Protein AF-A0A2S6G026-F1 (afdb_monomer)

Foldseek 3Di:
DDDDDDDDPDDPDDCPPPDDWDFDWDADPVHRVPIDTDDTCNPDPVNVPPPPVVVPPPPPPDDD

Radius of gyration: 19.78 Å; Cα contacts (8 Å, |Δi|>4): 42; chains: 1; bounding box: 34×36×56 Å

Structure (mmCIF, N/CA/C/O backbone):
data_AF-A0A2S6G026-F1
#
_entry.id   AF-A0A2S6G026-F1
#
loop_
_atom_site.group_PDB
_atom_site.id
_atom_site.type_symbol
_atom_site.label_atom_id
_atom_site.label_alt_id
_atom_site.label_comp_id
_atom_site.label_asym_id
_atom_site.label_entity_id
_atom_site.label_seq_id
_atom_site.pdbx_PDB_ins_code
_atom_site.Cartn_x
_atom_site.Cartn_y
_atom_site.Cartn_z
_atom_site.occupancy
_atom_site.B_iso_or_equiv
_atom_site.auth_seq_id
_atom_site.auth_comp_id
_atom_site.auth_asym_id
_atom_site.auth_atom_id
_atom_site.pdbx_PDB_model_num
ATOM 1 N N . MET A 1 1 ? -5.766 22.547 35.016 1.00 40.41 1 MET A N 1
ATOM 2 C CA . MET A 1 1 ? -5.152 21.475 34.198 1.00 40.41 1 MET A CA 1
ATOM 3 C C . MET A 1 1 ? -6.097 21.146 33.049 1.00 40.41 1 MET A C 1
ATOM 5 O O . MET A 1 1 ? -7.107 20.494 33.278 1.00 40.41 1 MET A O 1
ATOM 9 N N . SER A 1 2 ? -5.842 21.674 31.849 1.00 49.69 2 SER A N 1
ATOM 10 C CA . SER A 1 2 ? -6.690 21.411 30.676 1.00 49.69 2 SER A CA 1
ATOM 11 C C . SER A 1 2 ? -6.442 19.983 30.181 1.00 49.69 2 SER A C 1
ATOM 13 O O . SER A 1 2 ? -5.319 19.643 29.806 1.00 49.69 2 SER A O 1
ATOM 15 N N . LYS A 1 3 ? -7.464 19.122 30.244 1.00 59.38 3 LYS A N 1
ATOM 16 C CA . LYS A 1 3 ? -7.396 17.748 29.734 1.00 59.38 3 LYS A CA 1
ATOM 17 C C . LYS A 1 3 ? -7.403 17.810 28.204 1.00 59.38 3 LYS A C 1
ATOM 19 O O . LYS A 1 3 ? -8.459 17.976 27.607 1.00 59.38 3 LYS A O 1
ATOM 24 N N . LYS A 1 4 ? -6.236 17.681 27.565 1.00 66.81 4 LYS A N 1
ATOM 25 C CA . LYS A 1 4 ? -6.164 17.442 26.116 1.00 66.81 4 LYS A CA 1
ATOM 26 C C . LYS A 1 4 ? -6.782 16.070 25.836 1.00 66.81 4 LYS A C 1
ATOM 28 O O . LYS A 1 4 ? -6.223 15.053 26.245 1.00 66.81 4 LYS A O 1
ATOM 33 N N . SER A 1 5 ? -7.950 16.044 25.200 1.00 69.12 5 SER A N 1
ATOM 34 C CA . SER A 1 5 ? -8.553 14.806 24.712 1.00 69.12 5 SER A CA 1
ATOM 35 C C . SER A 1 5 ? -7.631 14.210 23.646 1.00 69.12 5 SER A C 1
ATOM 37 O O . SER A 1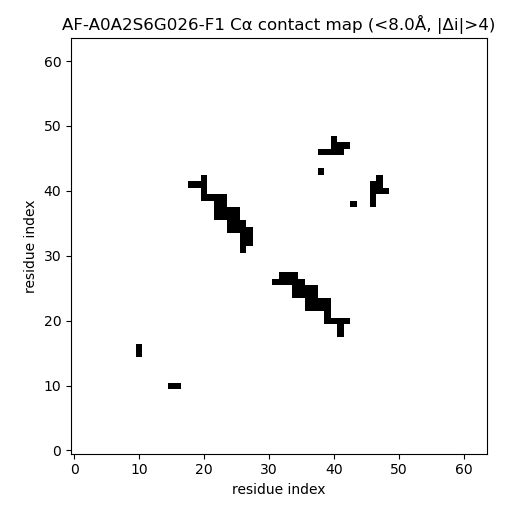 5 ? -7.189 14.901 22.729 1.00 69.12 5 SER A O 1
ATOM 39 N N . LYS A 1 6 ? -7.262 12.934 23.802 1.00 71.00 6 LYS A N 1
ATOM 40 C CA . LYS A 1 6 ? -6.476 12.227 22.787 1.00 71.00 6 LYS A CA 1
ATOM 41 C C . LYS A 1 6 ? -7.387 12.023 21.581 1.00 71.00 6 LYS A C 1
ATOM 43 O O . LYS A 1 6 ? -8.402 11.342 21.709 1.00 71.00 6 LYS A O 1
ATOM 48 N N . VAL A 1 7 ? -7.049 12.631 20.447 1.00 73.50 7 VAL A N 1
ATOM 49 C CA . VAL A 1 7 ? -7.748 12.352 19.189 1.00 73.50 7 VAL A CA 1
ATOM 50 C C . VAL A 1 7 ? -7.503 10.874 18.867 1.00 73.50 7 VAL A C 1
ATOM 52 O O . VAL A 1 7 ? -6.340 10.458 18.855 1.00 73.50 7 VAL A O 1
ATOM 55 N N . PRO A 1 8 ? -8.554 10.053 18.700 1.00 70.19 8 PRO A N 1
ATOM 56 C CA . PRO A 1 8 ? -8.378 8.660 18.324 1.00 70.19 8 PRO A CA 1
ATOM 57 C C . PRO A 1 8 ? -7.646 8.594 16.980 1.00 70.19 8 PRO A C 1
ATOM 59 O O . PRO A 1 8 ? -7.981 9.319 16.051 1.00 70.19 8 PRO A O 1
ATOM 62 N N . TYR A 1 9 ? -6.637 7.726 16.890 1.00 70.00 9 TYR A N 1
ATOM 63 C CA . TYR A 1 9 ? -5.834 7.528 15.675 1.00 70.00 9 TYR A CA 1
ATOM 64 C C . TYR A 1 9 ? -6.631 6.875 14.529 1.00 70.00 9 TYR A C 1
ATOM 66 O O . TYR A 1 9 ? -6.166 6.806 13.397 1.00 70.00 9 TYR A O 1
ATOM 74 N N . LEU A 1 10 ? -7.836 6.384 14.822 1.00 72.69 10 LEU A N 1
ATOM 75 C CA . LEU A 1 10 ? -8.656 5.654 13.870 1.00 72.69 10 LEU A CA 1
ATOM 76 C C . LEU A 1 10 ? -9.463 6.613 12.986 1.00 72.69 10 LEU A C 1
ATOM 78 O O . LEU A 1 10 ? -10.012 7.593 13.501 1.00 72.69 10 LEU A O 1
ATOM 82 N N . PRO A 1 11 ? -9.587 6.316 11.681 1.00 71.81 11 PRO A N 1
ATOM 83 C CA . PRO A 1 11 ? -10.503 7.034 10.815 1.00 71.81 11 PRO A CA 1
ATOM 84 C C . PRO A 1 11 ? -11.935 6.962 11.345 1.00 71.81 11 PRO A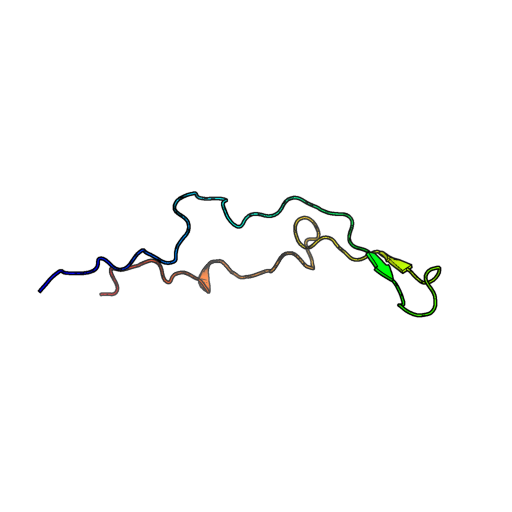 C 1
ATOM 86 O O . PRO A 1 11 ? -12.375 5.930 11.851 1.00 71.81 11 PRO A O 1
ATOM 89 N N . LEU A 1 12 ? -12.665 8.066 11.209 1.00 75.44 12 LEU A N 1
ATOM 90 C CA . LEU A 1 12 ? -14.076 8.133 11.595 1.00 75.44 12 LEU A CA 1
ATOM 91 C C . LEU A 1 12 ? -14.980 7.422 10.578 1.00 75.44 12 LEU A C 1
ATOM 93 O O . LEU A 1 12 ? -16.056 6.950 10.935 1.00 75.44 12 LEU A O 1
ATOM 97 N N . GLU A 1 13 ? -14.532 7.329 9.325 1.00 78.62 13 GLU A N 1
ATOM 98 C CA . GLU A 1 13 ? -15.276 6.726 8.223 1.00 78.62 13 GLU A CA 1
ATOM 99 C C . GLU A 1 13 ? -14.770 5.314 7.918 1.00 78.62 13 GLU A C 1
ATOM 101 O O . GLU A 1 13 ? -13.574 5.071 7.721 1.00 78.62 13 GLU A O 1
ATOM 106 N N . ARG A 1 14 ? -15.716 4.374 7.848 1.00 66.56 14 ARG A N 1
ATOM 107 C CA . ARG A 1 14 ? -15.490 2.999 7.400 1.00 66.56 14 ARG A CA 1
ATOM 108 C C . ARG A 1 14 ? -15.245 3.039 5.888 1.00 66.56 14 ARG A C 1
ATOM 110 O O . ARG A 1 14 ? -16.193 3.206 5.135 1.00 66.56 14 ARG A O 1
ATOM 117 N N . GLY A 1 15 ? -13.980 2.968 5.480 1.00 72.56 15 GLY A N 1
ATOM 118 C CA . GLY A 1 15 ? -13.558 3.082 4.076 1.00 72.56 15 GLY A CA 1
ATOM 119 C C . GLY A 1 15 ? -12.490 4.149 3.821 1.00 72.56 15 GLY A C 1
ATOM 120 O O . GLY A 1 15 ? -11.934 4.209 2.735 1.00 72.56 15 GLY A O 1
ATOM 121 N N . TYR A 1 16 ? -12.130 4.962 4.821 1.00 74.94 16 TYR A N 1
ATOM 122 C CA . TYR A 1 16 ? -11.150 6.046 4.645 1.00 74.94 16 TYR A CA 1
ATOM 123 C C . TYR A 1 16 ? -9.770 5.584 4.132 1.00 74.94 16 TYR A C 1
ATOM 125 O O . TYR A 1 16 ? -9.061 6.344 3.479 1.00 74.94 16 TYR A O 1
ATOM 133 N N . LEU A 1 17 ? -9.372 4.349 4.453 1.00 76.12 17 LEU A N 1
ATOM 134 C CA . LEU A 1 17 ? -8.107 3.749 4.013 1.00 76.12 17 LEU A CA 1
ATOM 135 C C . LEU A 1 17 ? -8.283 2.768 2.845 1.00 76.12 17 LEU A C 1
ATOM 137 O O . LEU A 1 17 ? -7.308 2.134 2.445 1.00 76.12 17 LEU A O 1
ATOM 141 N N . GLU A 1 18 ? -9.498 2.613 2.3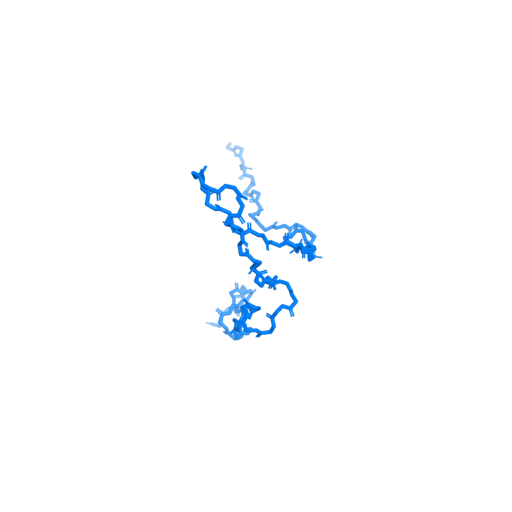13 1.00 79.62 18 GLU A N 1
ATOM 142 C CA . GLU A 1 18 ? -9.714 1.777 1.136 1.00 79.62 18 GLU A CA 1
ATOM 143 C C . GLU A 1 18 ? -9.107 2.441 -0.099 1.00 79.62 18 GLU A C 1
ATOM 145 O O . GLU A 1 18 ? -9.186 3.655 -0.303 1.00 79.62 18 GLU A O 1
ATOM 150 N N . GLN A 1 19 ? -8.464 1.626 -0.929 1.00 81.25 19 GLN A N 1
ATOM 151 C CA . GLN A 1 19 ? -7.830 2.070 -2.158 1.00 81.25 19 GLN A CA 1
ATOM 152 C C . GLN A 1 19 ? -8.620 1.542 -3.355 1.00 81.25 19 GLN A C 1
ATOM 154 O O . GLN A 1 19 ? -9.002 0.378 -3.381 1.00 81.25 19 GLN A O 1
ATOM 159 N N . SER A 1 20 ? -8.817 2.380 -4.373 1.00 82.25 20 SER A N 1
ATOM 160 C CA . SER A 1 20 ? -9.312 1.922 -5.673 1.00 82.25 20 SER A CA 1
ATOM 161 C C . SER A 1 20 ? -8.255 1.093 -6.412 1.00 82.25 20 SER A C 1
ATOM 163 O O . SER A 1 20 ? -7.050 1.316 -6.218 1.00 82.25 20 SER A O 1
ATOM 165 N N . SER A 1 21 ? -8.700 0.215 -7.313 1.00 81.75 21 SER A N 1
ATOM 166 C CA . SER A 1 21 ? -7.813 -0.515 -8.217 1.00 81.75 2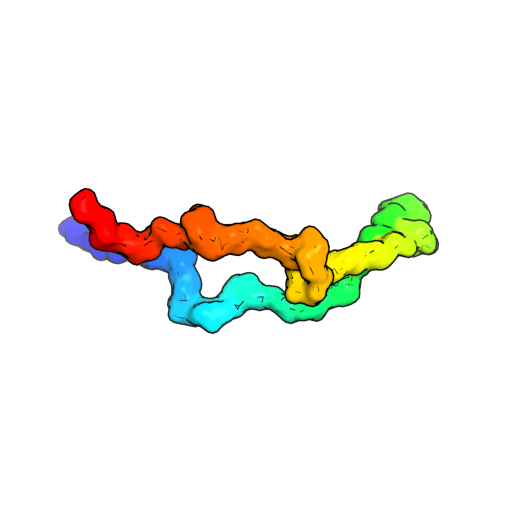1 SER A CA 1
ATOM 167 C C . SER A 1 21 ? -6.990 0.426 -9.102 1.00 81.75 21 SER A C 1
ATOM 169 O O . SER A 1 21 ? -7.408 1.547 -9.430 1.00 81.75 21 SER A O 1
ATOM 171 N N . LYS A 1 22 ? -5.752 0.021 -9.401 1.00 81.81 22 LYS A N 1
ATOM 172 C CA . LYS A 1 22 ? -4.759 0.793 -10.159 1.00 81.81 22 LYS A CA 1
ATOM 173 C C . LYS A 1 22 ? -3.872 -0.121 -10.996 1.00 81.81 22 LYS A C 1
ATOM 175 O O . LYS A 1 22 ? -3.282 -1.073 -10.495 1.00 81.81 22 LYS A O 1
ATOM 180 N N . ASP A 1 23 ? -3.631 0.296 -12.235 1.00 82.31 23 ASP A N 1
ATOM 181 C CA . ASP A 1 23 ? -2.634 -0.322 -13.108 1.00 82.31 23 ASP A CA 1
ATOM 182 C C . ASP A 1 23 ? -1.205 -0.021 -12.621 1.00 82.31 23 ASP A C 1
ATOM 184 O O . ASP A 1 23 ? -0.606 1.007 -12.958 1.00 82.31 23 ASP A O 1
ATOM 188 N N . LEU A 1 24 ? -0.634 -0.932 -11.833 1.00 83.50 24 LEU A N 1
ATOM 189 C CA . LEU A 1 24 ? 0.733 -0.819 -11.332 1.00 83.50 24 LEU A CA 1
ATOM 190 C C . LEU A 1 24 ? 1.749 -1.328 -12.364 1.00 83.50 24 LEU A C 1
ATOM 192 O O . LEU A 1 24 ? 1.596 -2.387 -12.978 1.00 83.50 24 LEU A O 1
ATOM 196 N N . LYS A 1 25 ? 2.832 -0.571 -12.557 1.00 86.88 25 LYS A N 1
ATOM 197 C CA . LYS A 1 25 ? 3.946 -0.942 -13.441 1.00 86.88 25 LYS A CA 1
ATOM 198 C C . LYS A 1 25 ? 5.267 -0.638 -12.750 1.00 86.88 25 LYS A C 1
ATOM 200 O O . LYS A 1 25 ? 5.452 0.456 -12.223 1.00 86.88 25 LYS A O 1
ATOM 205 N N . SER A 1 26 ? 6.183 -1.598 -12.777 1.00 84.88 26 SER A N 1
ATOM 206 C CA . SER A 1 26 ? 7.565 -1.412 -12.341 1.00 84.88 26 SER A CA 1
ATOM 207 C C . SER A 1 26 ? 8.436 -1.199 -13.567 1.00 84.88 26 SER A C 1
ATOM 209 O O . SER A 1 26 ? 8.465 -2.054 -14.448 1.00 84.88 26 SER A O 1
ATOM 211 N N . CYS A 1 27 ? 9.126 -0.067 -13.640 1.00 89.44 27 CYS A N 1
ATOM 212 C CA . CYS A 1 27 ? 10.016 0.262 -14.749 1.00 89.44 27 CYS A CA 1
ATOM 213 C C . CYS A 1 27 ? 11.449 0.410 -14.244 1.00 89.44 27 CYS A C 1
ATOM 215 O O . CYS A 1 27 ? 11.676 0.969 -13.168 1.00 89.44 27 CYS A O 1
ATOM 217 N N . SER A 1 28 ? 12.422 -0.045 -15.035 1.00 84.31 28 SER A N 1
ATOM 218 C CA . SER A 1 28 ? 13.828 0.232 -14.741 1.00 84.31 28 SER A CA 1
ATOM 219 C C . SER A 1 28 ? 14.117 1.730 -14.866 1.00 84.31 28 SER A C 1
ATOM 221 O O . SER A 1 28 ? 13.634 2.411 -15.773 1.00 84.31 28 SER A O 1
ATOM 223 N N . LYS A 1 29 ? 14.928 2.256 -13.942 1.00 83.12 29 LYS A N 1
ATOM 224 C CA . LYS A 1 29 ? 15.320 3.671 -13.926 1.00 83.12 29 LYS A CA 1
ATOM 225 C C . LYS A 1 29 ? 16.199 4.037 -15.127 1.00 83.12 29 LYS A C 1
ATOM 227 O O . LYS A 1 29 ? 16.107 5.156 -15.626 1.00 83.12 29 LYS A O 1
ATOM 232 N N . GLU A 1 30 ? 17.039 3.103 -15.568 1.00 83.44 30 GLU A N 1
ATOM 233 C CA . GLU A 1 30 ? 18.008 3.301 -16.654 1.00 83.44 30 GLU A CA 1
ATOM 234 C C . GLU A 1 30 ? 17.420 2.955 -18.021 1.00 83.44 30 GLU A C 1
ATOM 236 O O . GLU A 1 30 ? 17.677 3.655 -18.996 1.00 83.44 30 GLU A O 1
ATOM 241 N N . ASN A 1 31 ? 16.580 1.920 -18.085 1.00 76.44 31 ASN A N 1
ATOM 242 C CA . ASN A 1 31 ? 15.910 1.517 -19.312 1.00 76.44 31 ASN A CA 1
ATOM 243 C C . ASN A 1 31 ? 14.388 1.582 -19.139 1.00 76.44 31 ASN A C 1
ATOM 245 O O . ASN A 1 31 ? 13.754 0.635 -18.675 1.00 76.44 31 ASN A O 1
ATOM 249 N N . LYS A 1 32 ? 13.807 2.715 -19.543 1.00 71.12 32 LYS A N 1
ATOM 250 C CA . LYS A 1 32 ? 12.366 2.988 -19.438 1.00 71.12 32 LYS A CA 1
ATOM 251 C C . LYS A 1 32 ? 11.498 2.090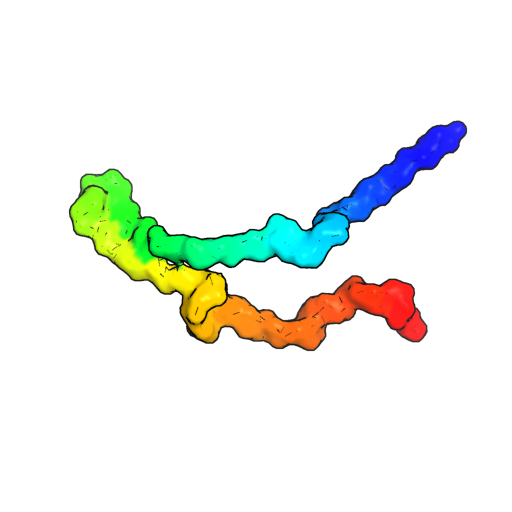 -20.326 1.00 71.12 32 LYS A C 1
ATOM 253 O O . LYS A 1 32 ? 10.290 2.059 -20.126 1.00 71.12 32 LYS A O 1
ATOM 258 N N . GLU A 1 33 ? 12.083 1.381 -21.289 1.00 77.25 33 GLU A N 1
ATOM 259 C CA . GLU A 1 33 ? 11.361 0.416 -22.130 1.00 77.25 33 GLU A CA 1
ATOM 260 C C . GLU A 1 33 ? 11.182 -0.932 -21.416 1.00 77.25 33 GLU A C 1
ATOM 262 O O . GLU A 1 33 ? 10.257 -1.685 -21.714 1.00 77.25 33 GLU A O 1
ATOM 267 N N . SER A 1 34 ? 12.015 -1.214 -20.409 1.00 79.56 34 SER A N 1
ATOM 268 C CA . SER A 1 34 ? 11.887 -2.385 -19.544 1.00 79.56 34 SER A CA 1
ATOM 269 C C . SER A 1 34 ? 10.910 -2.098 -18.400 1.00 79.56 34 SER A C 1
ATOM 271 O O . SER A 1 34 ? 11.321 -1.843 -17.262 1.00 79.56 34 SER A O 1
ATOM 273 N N . CYS A 1 35 ? 9.614 -2.148 -18.706 1.00 85.50 35 CYS A N 1
ATOM 274 C CA . CYS A 1 35 ? 8.539 -2.086 -17.719 1.00 85.50 35 CYS A CA 1
ATOM 275 C C . CYS A 1 35 ? 7.807 -3.429 -17.605 1.00 85.50 35 CYS A C 1
ATOM 277 O O . CYS A 1 35 ? 7.340 -3.977 -18.602 1.00 85.50 35 CYS A O 1
ATOM 279 N N . SER A 1 36 ? 7.619 -3.904 -16.378 1.00 85.69 36 SER A N 1
ATOM 280 C CA . SER A 1 36 ? 6.807 -5.079 -16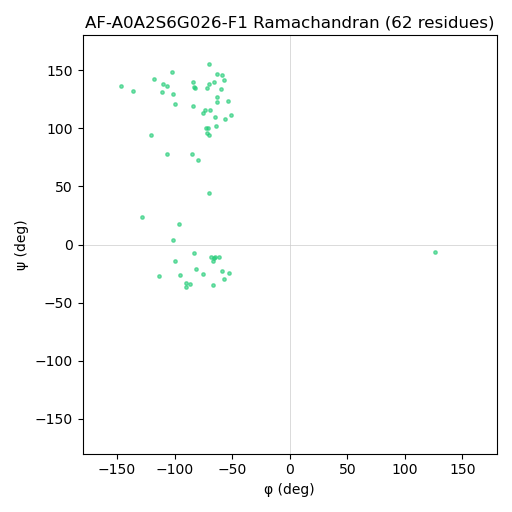.055 1.00 85.69 36 SER A CA 1
ATOM 281 C C . 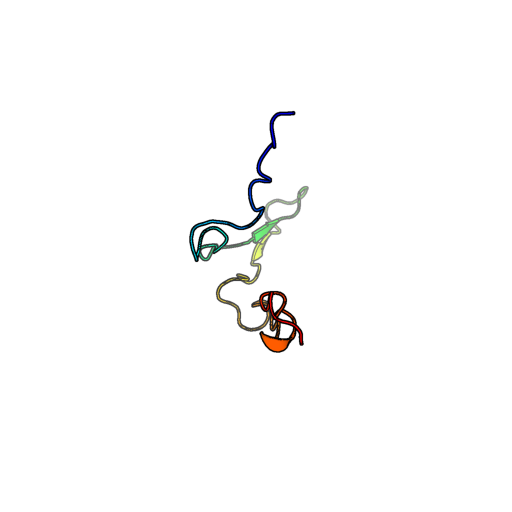SER A 1 36 ? 5.501 -4.643 -15.398 1.00 85.69 36 SER A C 1
ATOM 283 O O . SER A 1 36 ? 5.494 -3.763 -14.533 1.00 85.69 36 SER A O 1
ATOM 285 N N . LYS A 1 37 ? 4.383 -5.254 -15.799 1.00 87.12 37 LYS A N 1
ATOM 286 C CA . LYS A 1 37 ? 3.088 -5.053 -15.133 1.00 87.12 37 LYS A CA 1
ATOM 287 C C . LYS A 1 37 ? 3.110 -5.754 -13.777 1.00 87.12 37 LYS A C 1
ATOM 289 O O . LYS A 1 37 ? 3.577 -6.887 -13.692 1.00 87.12 37 LYS A O 1
ATOM 294 N N . LEU A 1 38 ? 2.630 -5.071 -12.744 1.00 84.25 38 LEU A N 1
ATOM 295 C CA . LEU A 1 38 ? 2.474 -5.635 -11.410 1.00 84.25 38 LEU A CA 1
ATOM 296 C C . LEU A 1 38 ? 1.003 -5.995 -11.166 1.00 84.25 38 LEU A C 1
ATOM 298 O O . LEU A 1 38 ? 0.126 -5.318 -11.705 1.00 84.25 38 LEU A O 1
ATOM 302 N N . PRO A 1 39 ? 0.742 -7.044 -10.373 1.00 79.62 39 PRO A N 1
ATOM 303 C CA . PRO A 1 39 ? -0.605 -7.363 -9.919 1.00 79.62 39 PRO A CA 1
ATOM 304 C C . PRO A 1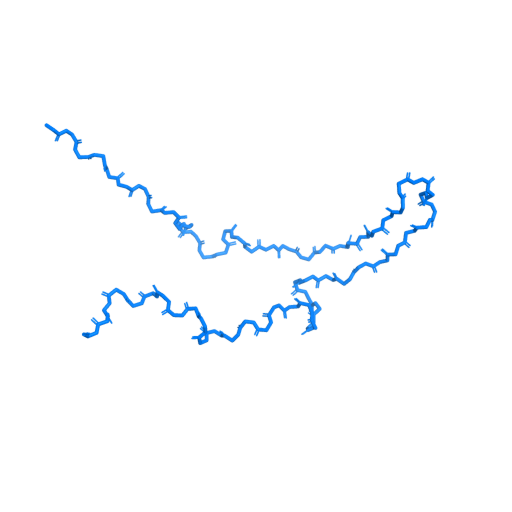 39 ? -1.169 -6.239 -9.044 1.00 79.62 39 PRO A C 1
ATOM 306 O O . PRO A 1 39 ? -0.427 -5.569 -8.317 1.00 79.62 39 PRO A O 1
ATOM 309 N N . ASP A 1 40 ? -2.481 -6.038 -9.122 1.00 79.75 40 ASP A N 1
ATOM 310 C CA . ASP A 1 40 ? -3.183 -5.059 -8.299 1.00 79.75 40 ASP A CA 1
ATOM 311 C C . ASP A 1 40 ? -3.529 -5.672 -6.933 1.00 79.75 40 ASP A C 1
ATOM 313 O O . ASP A 1 40 ? -4.283 -6.643 -6.888 1.00 79.75 40 ASP A O 1
ATOM 317 N N . PRO A 1 41 ? -3.035 -5.121 -5.811 1.00 75.00 41 PRO A N 1
ATOM 318 C CA . PRO A 1 41 ? -3.326 -5.646 -4.477 1.00 75.00 41 PRO A CA 1
ATOM 319 C C . PRO A 1 41 ? -4.800 -5.545 -4.048 1.00 75.00 41 PRO A C 1
ATOM 321 O O . PRO A 1 41 ? -5.143 -6.100 -3.007 1.00 75.00 41 PRO A O 1
ATOM 324 N N . VAL A 1 42 ? -5.649 -4.813 -4.780 1.00 75.62 42 VAL A N 1
ATOM 325 C CA . VAL A 1 42 ? -7.089 -4.675 -4.486 1.00 75.62 42 VAL A CA 1
ATOM 326 C C . VAL A 1 42 ? -7.915 -5.798 -5.120 1.00 75.62 42 VAL A C 1
ATOM 328 O O . VAL A 1 42 ? -8.922 -6.216 -4.551 1.00 75.62 42 VAL A O 1
ATOM 331 N N . GLU A 1 43 ? -7.505 -6.282 -6.294 1.00 72.12 43 GLU A N 1
ATOM 332 C CA . GLU A 1 43 ? -8.277 -7.243 -7.095 1.00 72.12 43 GLU A CA 1
ATOM 333 C C . GLU A 1 43 ? -7.601 -8.615 -7.213 1.00 72.12 43 GLU A C 1
ATOM 335 O O . GLU A 1 43 ? -8.290 -9.620 -7.394 1.00 72.12 43 GLU A O 1
ATOM 340 N N . ASP A 1 44 ? -6.268 -8.686 -7.119 1.00 72.25 44 ASP A N 1
ATOM 341 C CA . ASP A 1 44 ? -5.524 -9.930 -7.305 1.00 72.25 44 ASP A CA 1
ATOM 342 C C . ASP A 1 44 ? -5.667 -10.838 -6.069 1.00 72.25 44 ASP A C 1
ATOM 344 O O . ASP A 1 44 ? -5.112 -10.522 -5.021 1.00 72.25 44 ASP A O 1
ATOM 348 N N . PRO A 1 45 ? -6.330 -12.005 -6.162 1.00 64.81 45 PRO A N 1
ATOM 349 C CA . PRO A 1 45 ? -6.612 -12.874 -5.016 1.00 64.81 45 PRO A CA 1
ATOM 350 C C . PRO A 1 45 ? -5.367 -13.503 -4.366 1.00 64.81 45 PRO A C 1
ATOM 352 O O . PRO A 1 45 ? -5.479 -14.092 -3.294 1.00 64.81 45 PRO A O 1
ATOM 355 N N . ILE A 1 46 ? -4.196 -13.423 -5.006 1.00 65.12 46 ILE A N 1
ATOM 356 C CA . ILE A 1 46 ? -2.914 -13.909 -4.477 1.00 65.12 46 ILE A CA 1
ATOM 357 C C . ILE A 1 46 ? -2.206 -12.801 -3.682 1.00 65.12 46 ILE A C 1
ATOM 359 O O . ILE A 1 46 ? -1.510 -13.091 -2.709 1.00 65.12 46 ILE A O 1
ATOM 363 N N . VAL A 1 47 ? -2.375 -11.538 -4.094 1.00 57.94 47 VAL A N 1
ATOM 364 C CA . VAL A 1 47 ? -1.756 -10.355 -3.461 1.00 57.94 47 VAL A CA 1
ATOM 365 C C . VAL A 1 47 ? -2.690 -9.682 -2.455 1.00 57.94 47 VAL A C 1
ATOM 367 O O . VAL A 1 47 ? -2.212 -9.062 -1.503 1.00 57.94 47 VAL A O 1
ATOM 370 N N . CYS A 1 48 ? -4.005 -9.837 -2.629 1.00 57.75 48 CYS A N 1
ATOM 371 C CA . CYS A 1 48 ? -5.018 -9.545 -1.630 1.00 57.75 48 CYS A CA 1
ATOM 372 C C . CYS A 1 48 ? -4.597 -10.254 -0.353 1.00 57.75 48 CYS A C 1
ATOM 374 O O . CYS A 1 48 ? -4.527 -11.479 -0.279 1.00 57.75 48 CYS A O 1
ATOM 376 N N . ASN A 1 49 ? -4.223 -9.446 0.628 1.00 59.72 49 ASN A N 1
ATOM 377 C CA . ASN A 1 49 ? -3.658 -9.907 1.873 1.00 59.72 49 ASN A CA 1
ATOM 378 C C . ASN A 1 49 ? -4.661 -10.888 2.504 1.00 59.72 49 ASN A C 1
ATOM 380 O O . ASN A 1 49 ? -5.715 -10.460 2.975 1.00 59.72 49 ASN A O 1
ATOM 384 N N . ASN A 1 50 ? -4.352 -12.191 2.500 1.00 57.56 50 ASN A N 1
ATOM 385 C CA . ASN A 1 50 ? -5.109 -13.243 3.194 1.00 57.56 50 ASN A CA 1
ATOM 386 C C . ASN A 1 50 ? -4.925 -13.107 4.713 1.00 57.56 50 ASN A C 1
ATOM 388 O O . ASN A 1 50 ? -4.668 -14.079 5.421 1.00 57.56 50 ASN A O 1
ATOM 392 N N . ILE A 1 51 ? -5.017 -11.881 5.222 1.00 58.28 51 ILE A N 1
ATOM 393 C CA . ILE A 1 51 ? -5.108 -11.609 6.639 1.00 58.28 51 ILE A CA 1
ATOM 394 C C . ILE A 1 51 ? -6.424 -12.239 7.065 1.00 58.28 51 ILE A C 1
ATOM 396 O O . ILE A 1 51 ? -7.506 -11.707 6.803 1.00 58.28 51 ILE A O 1
ATOM 400 N N . ALA A 1 52 ? -6.335 -13.413 7.684 1.00 53.97 52 ALA A N 1
ATOM 401 C CA . ALA A 1 52 ? -7.472 -14.003 8.350 1.00 53.97 52 ALA A CA 1
ATOM 402 C C . ALA A 1 52 ? -7.995 -12.950 9.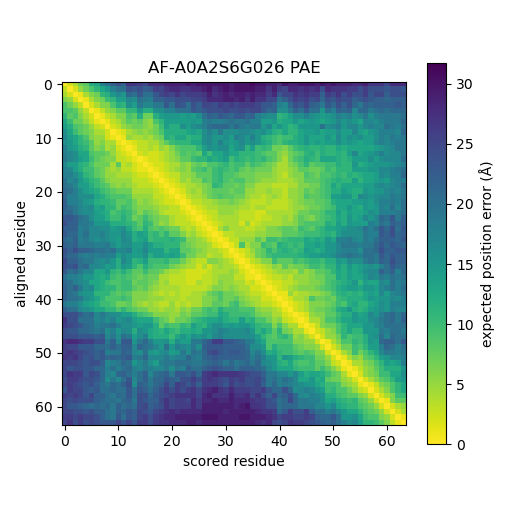327 1.00 53.97 52 ALA A C 1
ATOM 404 O O . ALA A 1 52 ? -7.252 -12.464 10.176 1.00 53.97 52 ALA A O 1
ATOM 405 N N . TRP A 1 53 ? -9.272 -12.586 9.209 1.00 53.88 53 TRP A N 1
ATOM 406 C CA . TRP A 1 53 ? -9.894 -11.583 10.079 1.00 53.88 53 TRP A CA 1
ATOM 407 C C . TRP A 1 53 ? -9.685 -11.899 11.577 1.00 53.88 53 TRP A C 1
ATOM 409 O O . TRP A 1 53 ? -9.666 -10.994 12.407 1.00 53.88 53 TRP A O 1
ATOM 419 N N . MET A 1 54 ? -9.460 -13.181 11.900 1.00 61.41 54 MET A N 1
ATOM 420 C CA . MET A 1 54 ? -9.114 -13.688 13.229 1.00 61.41 54 MET A CA 1
ATOM 421 C C . MET A 1 54 ? -7.819 -13.097 13.816 1.00 61.41 54 MET A C 1
ATOM 423 O O . MET A 1 54 ? -7.656 -13.125 15.030 1.00 61.41 54 MET A O 1
ATOM 427 N N . GLU A 1 55 ? -6.897 -12.576 12.999 1.00 59.12 55 GLU A N 1
ATOM 428 C CA . GLU A 1 55 ? -5.636 -11.974 13.463 1.00 59.12 55 GLU A CA 1
ATOM 429 C C . GLU A 1 55 ? -5.784 -10.506 13.902 1.00 59.12 55 GLU A C 1
ATOM 431 O O . GLU A 1 55 ? -4.845 -9.929 14.447 1.00 59.12 55 GLU A O 1
ATOM 436 N N . PHE A 1 56 ? -6.952 -9.889 13.687 1.00 57.09 56 PHE A N 1
ATOM 437 C CA . PHE A 1 56 ? -7.165 -8.454 13.907 1.00 57.09 56 PHE A CA 1
ATOM 438 C C . PHE A 1 56 ? -8.379 -8.115 14.785 1.00 57.09 56 PHE A C 1
ATOM 440 O O . PHE A 1 56 ? -8.858 -6.978 14.741 1.00 57.09 56 PHE A O 1
ATOM 447 N N . ASP A 1 57 ? -8.852 -9.025 15.647 1.00 56.25 57 ASP A N 1
ATOM 448 C CA . ASP A 1 57 ? -9.795 -8.628 16.704 1.00 56.25 57 ASP A CA 1
ATOM 449 C C . ASP A 1 57 ? -9.071 -7.970 17.891 1.00 56.25 57 ASP A C 1
ATOM 451 O O . ASP A 1 57 ? -8.919 -8.526 18.975 1.00 56.25 57 ASP A O 1
ATOM 455 N N . TYR A 1 58 ? -8.603 -6.743 17.669 1.00 53.94 58 TYR A N 1
ATOM 456 C CA . TYR A 1 58 ? -8.154 -5.836 18.731 1.00 53.94 58 TYR A CA 1
ATOM 457 C C . TYR A 1 58 ? -9.265 -4.854 19.136 1.00 53.94 58 TYR A C 1
ATOM 459 O O . TYR A 1 58 ? -8.991 -3.792 19.702 1.00 53.94 58 TYR A O 1
ATOM 467 N N . THR A 1 59 ? -10.523 -5.160 18.792 1.00 56.00 59 THR A N 1
ATOM 468 C CA . THR A 1 59 ? -11.646 -4.222 18.937 1.00 56.00 59 THR A CA 1
ATOM 469 C C . THR A 1 59 ? -12.500 -4.464 20.172 1.00 56.00 59 THR A C 1
ATOM 471 O O . THR A 1 59 ? -13.227 -3.555 20.586 1.00 56.00 59 THR A O 1
ATOM 474 N N . SER A 1 60 ? -12.366 -5.612 20.837 1.00 56.38 60 SER A N 1
ATOM 475 C CA . SER A 1 60 ? -12.995 -5.824 22.136 1.00 56.38 60 SER A CA 1
ATOM 476 C C . SER A 1 60 ? -12.270 -5.000 23.209 1.00 56.38 60 SER A C 1
ATOM 478 O O . SER A 1 60 ? -11.275 -5.424 23.795 1.00 56.38 60 SER A O 1
ATOM 480 N N . ARG A 1 61 ? -12.797 -3.805 23.508 1.00 55.56 61 ARG A N 1
ATOM 481 C CA . ARG A 1 61 ? -12.527 -3.109 24.784 1.00 55.56 61 ARG A CA 1
ATOM 482 C C . ARG A 1 61 ? -13.014 -3.905 26.001 1.00 55.56 61 ARG A C 1
ATOM 484 O O . ARG A 1 61 ? -12.642 -3.562 27.117 1.00 55.56 61 ARG A O 1
ATOM 491 N N . ASP A 1 62 ? -13.785 -4.957 25.756 1.00 55.19 62 ASP A N 1
ATOM 492 C CA . ASP A 1 62 ? -14.223 -5.952 26.720 1.00 55.19 62 ASP A CA 1
ATOM 493 C C . ASP A 1 62 ? -13.445 -7.256 26.483 1.00 55.19 62 ASP A C 1
ATOM 495 O O . ASP A 1 62 ? -13.935 -8.188 25.849 1.00 55.19 62 ASP A O 1
ATOM 499 N N . GLN A 1 63 ? -12.196 -7.310 26.949 1.00 49.19 63 GLN A N 1
ATOM 500 C CA . GLN A 1 63 ? -11.609 -8.596 27.333 1.00 49.19 63 GLN A CA 1
ATOM 501 C C . GLN A 1 63 ? -12.088 -8.908 28.765 1.00 49.19 63 GLN A C 1
ATOM 503 O O . GLN A 1 63 ? -12.086 -7.984 29.584 1.00 49.19 63 GLN A O 1
ATOM 508 N N . PRO A 1 64 ? -12.542 -10.142 29.061 1.00 54.16 64 PRO A N 1
ATOM 509 C CA . PRO A 1 64 ? -12.954 -10.542 30.409 1.00 54.16 64 PRO A CA 1
ATOM 510 C C . PRO A 1 64 ? -11.803 -10.516 31.424 1.00 54.16 64 PRO A C 1
ATOM 512 O O . PRO A 1 64 ? -10.633 -10.702 31.013 1.00 54.16 64 PRO A O 1
#

Sequence (64 aa):
MSKKSKVPYLPLERGYLEQSSKDLKSCSKENKESCSKLPDPVEDPIVCNNIAWMEFDYTSRDQP

Solvent-accessible surface area (backbone atoms only — not comparable to full-atom values): 4606 Å² total; per-residue (Å²): 135,86,81,78,76,79,77,73,91,64,76,91,52,96,61,75,85,65,71,79,80,58,94,41,68,52,57,42,92,88,44,73,84,55,57,46,81,47,83,34,58,72,75,33,83,85,60,31,75,83,68,56,70,86,80,65,76,83,72,64,88,73,70,134

pLDDT: mean 70.13, std 11.87, range [40.41, 89.44]

Secondary structure (DSSP, 8-state):
--------SS-SSTTTT-------EEE-SS-TT-EEEPPPTTT-TTTS----GGG-----S---

Organism: NCBI:txid1121295

Mean predicted aligned error: 13.62 Å